Protein AF-A0A0E0E7W2-F1 (afdb_monomer)

Secondary structure (DSSP, 8-state):
-HHHHHHHHHHHHHHHHHHHHHHHHHHHHHHHHHHHHHHHHHHHHHHHHHH--SHHHHHHHHHHHHHHHHHHHHHHHHHHHHHHHHHHHHHHHHHHHHHHHT-

Sequence (103 aa):
MEIAAFFTAATAAAEAVVAITRNWIFYFCMRTVVFGGGLLALFIGYVMAAYSKTWLDSLSLLPLLFAAVILPVYAAVAIQNARRLERERVVWIVRKALEIEGL

Nearest PDB structures (foldseek):
  6s1k-assembly1_F  TM=6.969E-01  e=3.039E+00  Escherichia coli str. K-12 substr. MG1655star
  6s1k-assembly1_E  TM=6.349E-01  e=8.378E+00  Escherichia coli str. K-12 substr. MG1655star
  6s1k-assembly1_I  TM=4.888E-01  e=5.975E+00  Escherichia coli str. K-12 substr. MG1655star

Solvent-accessible surface area (backbone atoms only — not comparable to full-atom values): 5466 Å² total; per-residue (Å²): 117,68,68,62,55,51,52,53,52,53,52,52,50,52,53,50,50,53,52,52,51,52,52,49,52,50,55,49,53,34,49,49,42,32,55,50,19,51,52,46,29,53,50,49,52,49,47,44,72,75,64,45,86,45,72,66,58,42,59,68,46,44,64,58,39,49,50,24,47,51,54,18,51,52,31,51,50,52,54,50,50,52,55,48,52,52,49,53,51,51,53,51,50,53,51,54,52,41,64,73,72,74,112

Mean predicted aligned error: 10.4 Å

Organism: NCBI:txid40149

Foldseek 3Di:
DVVVVVVVVVVVVVVVVVVVVVVVVLLVVLVCLLVVLVVQLVVLVVCCVPPPPDVVVVVVSVVVSVCSPVSNVVSVVVVVVVVVVVVVVVVVVVVVVVVVVVD

pLDDT: mean 79.7, std 8.86, range [53.28, 89.62]

Structure (mmCIF, N/CA/C/O backbone):
data_AF-A0A0E0E7W2-F1
#
_entry.id   AF-A0A0E0E7W2-F1
#
loop_
_atom_site.group_PDB
_atom_site.id
_atom_site.type_symbol
_atom_site.label_atom_id
_atom_site.label_alt_id
_atom_site.label_comp_id
_atom_site.label_asym_id
_atom_site.label_entity_id
_atom_site.label_seq_id
_atom_site.pdbx_PDB_ins_code
_atom_site.Cartn_x
_atom_site.Cartn_y
_atom_site.Cartn_z
_atom_site.occupancy
_atom_site.B_iso_or_equiv
_atom_site.auth_seq_id
_atom_site.auth_comp_id
_atom_site.auth_asym_id
_atom_site.auth_atom_id
_atom_site.pdbx_PDB_model_num
ATOM 1 N N . MET A 1 1 ? 9.370 -10.339 -45.366 1.00 53.28 1 MET A N 1
ATOM 2 C CA . MET A 1 1 ? 10.131 -9.921 -44.166 1.00 53.28 1 MET A CA 1
ATOM 3 C C . MET A 1 1 ? 9.448 -8.773 -43.416 1.00 53.28 1 MET A C 1
ATOM 5 O O . MET A 1 1 ? 9.472 -8.783 -42.196 1.00 53.28 1 MET A O 1
ATOM 9 N N . GLU A 1 2 ? 8.762 -7.852 -44.100 1.00 55.03 2 GLU A N 1
ATOM 10 C CA . GLU A 1 2 ? 8.101 -6.687 -43.474 1.00 55.03 2 GLU A CA 1
ATOM 11 C C . GLU A 1 2 ? 6.893 -7.025 -42.582 1.00 55.03 2 GLU A C 1
ATOM 13 O O . GLU A 1 2 ? 6.694 -6.408 -41.541 1.00 55.03 2 GLU A O 1
ATOM 18 N N . ILE A 1 3 ? 6.126 -8.064 -42.930 1.00 57.44 3 ILE A N 1
ATOM 19 C CA . ILE A 1 3 ? 4.949 -8.486 -42.151 1.00 57.44 3 ILE A CA 1
ATOM 20 C C . ILE A 1 3 ? 5.364 -8.999 -40.759 1.00 57.44 3 ILE A C 1
ATOM 22 O O . ILE A 1 3 ? 4.727 -8.668 -39.765 1.00 57.44 3 ILE A O 1
ATOM 26 N N . ALA A 1 4 ? 6.475 -9.740 -40.661 1.00 56.59 4 ALA A N 1
ATOM 27 C CA . ALA A 1 4 ? 6.988 -10.238 -39.383 1.00 56.59 4 ALA A CA 1
ATOM 28 C C . ALA A 1 4 ? 7.431 -9.094 -38.451 1.00 56.59 4 ALA A C 1
ATOM 30 O O . ALA A 1 4 ? 7.134 -9.135 -37.261 1.00 56.59 4 ALA A O 1
ATOM 31 N N . ALA A 1 5 ? 8.055 -8.047 -39.005 1.00 59.22 5 ALA A N 1
ATOM 32 C CA . ALA A 1 5 ? 8.450 -6.853 -38.256 1.00 59.22 5 ALA A CA 1
ATOM 33 C C . ALA A 1 5 ? 7.232 -6.066 -37.725 1.00 59.22 5 ALA A C 1
ATOM 35 O O . ALA A 1 5 ? 7.242 -5.575 -36.593 1.00 59.22 5 ALA A O 1
ATOM 36 N N . PHE A 1 6 ? 6.152 -6.001 -38.511 1.00 57.16 6 PHE A N 1
ATOM 37 C CA . PHE A 1 6 ? 4.900 -5.362 -38.102 1.00 57.16 6 PHE A CA 1
ATOM 38 C C . PHE A 1 6 ? 4.222 -6.107 -36.943 1.00 57.16 6 PHE A C 1
ATOM 40 O O . PHE A 1 6 ? 3.825 -5.483 -35.959 1.00 57.16 6 PHE A O 1
ATOM 47 N N . PHE A 1 7 ? 4.157 -7.443 -37.003 1.00 58.69 7 PHE A N 1
ATOM 48 C CA . PHE A 1 7 ? 3.621 -8.248 -35.901 1.00 58.69 7 PHE A CA 1
ATOM 49 C C . PHE A 1 7 ? 4.460 -8.115 -34.626 1.00 58.69 7 PHE A C 1
ATOM 51 O O . PHE A 1 7 ? 3.877 -7.962 -33.559 1.00 58.69 7 PHE A O 1
ATOM 58 N N . THR A 1 8 ? 5.796 -8.068 -34.721 1.00 64.38 8 THR A N 1
ATOM 59 C CA . THR A 1 8 ? 6.660 -7.856 -33.544 1.00 64.38 8 THR A CA 1
ATOM 60 C C . THR A 1 8 ? 6.475 -6.484 -32.896 1.00 64.38 8 THR A C 1
ATOM 62 O O . THR A 1 8 ? 6.493 -6.373 -31.671 1.00 64.38 8 THR A O 1
ATOM 65 N N . ALA A 1 9 ? 6.253 -5.433 -33.691 1.00 63.94 9 ALA A N 1
ATOM 66 C CA . ALA A 1 9 ? 5.973 -4.100 -33.163 1.00 63.94 9 ALA A CA 1
ATOM 67 C C . ALA A 1 9 ? 4.581 -4.032 -32.511 1.00 63.94 9 ALA A C 1
ATOM 69 O O . ALA A 1 9 ? 4.426 -3.443 -31.441 1.00 63.94 9 ALA A O 1
ATOM 70 N N . ALA A 1 10 ? 3.579 -4.680 -33.114 1.00 67.25 10 ALA A N 1
ATOM 71 C CA . ALA A 1 10 ? 2.225 -4.748 -32.573 1.00 67.25 10 ALA A CA 1
ATOM 72 C C . ALA A 1 10 ? 2.155 -5.549 -31.260 1.00 67.25 10 ALA A C 1
ATOM 74 O O . ALA A 1 10 ? 1.486 -5.123 -30.318 1.00 67.25 10 ALA A O 1
ATOM 75 N N . THR A 1 11 ? 2.882 -6.667 -31.153 1.00 70.69 11 THR A N 1
ATOM 76 C CA . THR A 1 11 ? 2.972 -7.437 -29.903 1.00 70.69 11 THR A CA 1
ATOM 77 C C . THR A 1 11 ? 3.733 -6.675 -28.821 1.00 70.69 11 THR A C 1
ATOM 79 O O . THR A 1 11 ? 3.276 -6.638 -27.683 1.00 70.69 11 THR A O 1
ATOM 82 N N . ALA A 1 12 ? 4.824 -5.983 -29.169 1.00 69.56 12 ALA A N 1
ATOM 83 C CA . ALA A 1 12 ? 5.556 -5.140 -28.223 1.00 69.56 12 ALA A CA 1
ATOM 84 C C . ALA A 1 12 ? 4.700 -3.970 -27.701 1.00 69.56 12 ALA A C 1
ATOM 86 O O . ALA A 1 12 ? 4.730 -3.651 -26.511 1.00 69.56 12 ALA A O 1
ATOM 87 N N . ALA A 1 13 ? 3.886 -3.356 -28.567 1.00 70.31 13 ALA A N 1
ATOM 88 C CA . ALA A 1 13 ? 2.939 -2.320 -28.168 1.00 70.31 13 ALA A CA 1
ATOM 89 C C . ALA A 1 13 ? 1.838 -2.872 -27.244 1.00 70.31 13 ALA A C 1
ATOM 91 O O . ALA A 1 13 ? 1.507 -2.239 -26.242 1.00 70.31 13 ALA A O 1
ATOM 92 N N . ALA A 1 14 ? 1.304 -4.064 -27.528 1.00 69.69 14 ALA A N 1
ATOM 93 C CA . ALA A 1 14 ? 0.310 -4.713 -26.674 1.00 69.69 14 ALA A CA 1
ATOM 94 C C . ALA A 1 14 ? 0.872 -5.048 -25.280 1.00 69.69 14 ALA A C 1
ATOM 96 O O . ALA A 1 14 ? 0.230 -4.760 -24.270 1.00 69.69 14 ALA A O 1
ATOM 97 N N . GLU A 1 15 ? 2.093 -5.582 -25.205 1.00 69.75 15 GLU A N 1
ATOM 98 C CA . GLU A 1 15 ? 2.782 -5.844 -23.936 1.00 69.75 15 GLU A CA 1
ATOM 99 C C . GLU A 1 15 ? 3.044 -4.556 -23.143 1.00 69.75 15 GLU A C 1
ATOM 101 O O . GLU A 1 15 ? 2.849 -4.527 -21.924 1.00 69.75 15 GLU A O 1
ATOM 106 N N . ALA A 1 16 ? 3.417 -3.469 -23.827 1.00 70.75 16 ALA A N 1
ATOM 107 C CA . ALA A 1 16 ? 3.601 -2.164 -23.204 1.00 70.75 16 ALA A CA 1
ATOM 108 C C . ALA A 1 16 ? 2.289 -1.619 -22.617 1.00 70.75 16 ALA A C 1
ATOM 110 O O . ALA A 1 16 ? 2.279 -1.149 -21.478 1.00 70.75 16 ALA A O 1
ATOM 111 N N . VAL A 1 17 ? 1.171 -1.732 -23.342 1.00 73.69 17 VAL A N 1
ATOM 112 C CA . VAL A 1 17 ? -0.151 -1.316 -22.847 1.00 73.69 17 VAL A CA 1
ATOM 113 C C . VAL A 1 17 ? -0.554 -2.139 -21.624 1.00 73.69 17 VAL A C 1
ATOM 115 O O . VAL A 1 17 ? -0.920 -1.562 -20.603 1.00 73.69 17 VAL A O 1
ATOM 118 N N . VAL A 1 18 ? -0.404 -3.467 -21.666 1.00 75.94 18 VAL A N 1
ATOM 119 C CA . VAL A 1 18 ? -0.701 -4.346 -20.521 1.00 75.94 18 VAL A CA 1
ATOM 120 C C . VAL A 1 18 ? 0.157 -3.986 -19.304 1.00 75.94 18 VAL A C 1
ATOM 122 O O . VAL A 1 18 ? -0.351 -3.932 -18.180 1.00 75.94 18 VAL A O 1
ATOM 125 N N . ALA A 1 19 ? 1.444 -3.689 -19.504 1.00 73.75 19 ALA A N 1
ATOM 126 C CA . ALA A 1 19 ? 2.336 -3.261 -18.431 1.00 73.75 19 ALA A CA 1
ATOM 127 C C . ALA A 1 19 ? 1.909 -1.915 -17.820 1.00 73.75 19 ALA A C 1
ATOM 129 O O . ALA A 1 19 ? 1.869 -1.791 -16.593 1.00 73.75 19 ALA A O 1
ATOM 130 N N . ILE A 1 20 ? 1.538 -0.934 -18.651 1.00 78.00 20 ILE A N 1
ATOM 131 C CA . ILE A 1 20 ? 1.046 0.379 -18.207 1.00 78.00 20 ILE A CA 1
ATOM 132 C C . ILE A 1 20 ? -0.252 0.220 -17.414 1.00 78.00 20 ILE A C 1
ATOM 134 O O . ILE A 1 20 ? -0.360 0.752 -16.308 1.00 78.00 20 ILE A O 1
ATOM 138 N N . THR A 1 21 ? -1.213 -0.547 -17.933 1.00 78.31 21 THR A N 1
ATOM 139 C CA . THR A 1 21 ? -2.499 -0.796 -17.273 1.00 78.31 21 THR A CA 1
ATOM 140 C C . THR A 1 21 ? -2.309 -1.508 -15.935 1.00 78.31 21 THR A C 1
ATOM 142 O O . THR A 1 21 ? -2.909 -1.099 -14.942 1.00 78.31 21 THR A O 1
ATOM 145 N N . ARG A 1 22 ? -1.427 -2.515 -15.857 1.00 75.88 22 ARG A N 1
ATOM 146 C CA . ARG A 1 22 ? -1.112 -3.211 -14.597 1.00 75.88 22 ARG A CA 1
ATOM 147 C C . ARG A 1 22 ? -0.535 -2.260 -13.550 1.00 75.88 22 ARG A C 1
ATOM 149 O O . ARG A 1 22 ? -0.943 -2.312 -12.391 1.00 75.88 22 ARG A O 1
ATOM 156 N N . ASN A 1 23 ? 0.385 -1.384 -13.953 1.00 80.62 23 ASN A N 1
ATOM 157 C CA . ASN A 1 23 ? 0.981 -0.397 -13.053 1.00 80.62 23 ASN A CA 1
ATOM 158 C C . ASN A 1 23 ? -0.078 0.608 -12.569 1.00 80.62 23 ASN A C 1
ATOM 160 O O . ASN A 1 23 ? -0.153 0.915 -11.381 1.00 80.62 23 ASN A O 1
ATOM 164 N N . TRP A 1 24 ? -0.957 1.059 -13.468 1.00 81.00 24 TRP A N 1
ATOM 165 C CA . TRP A 1 24 ? -2.075 1.946 -13.141 1.00 81.00 24 TRP A CA 1
ATOM 166 C C . TRP A 1 24 ? -3.042 1.334 -12.127 1.00 81.00 24 TRP A C 1
ATOM 168 O O . TRP A 1 24 ? -3.375 1.982 -11.135 1.00 81.00 24 TRP A O 1
ATOM 178 N N . ILE A 1 25 ? -3.454 0.082 -12.342 1.00 84.62 25 ILE A N 1
ATOM 179 C CA . ILE A 1 25 ? -4.338 -0.652 -11.425 1.00 84.62 25 ILE A CA 1
ATOM 180 C C . ILE A 1 25 ? -3.676 -0.791 -10.054 1.00 84.62 25 ILE A C 1
ATOM 182 O O . ILE A 1 25 ? -4.314 -0.524 -9.039 1.00 84.62 25 ILE A O 1
ATOM 186 N N . PHE A 1 26 ? -2.388 -1.142 -10.013 1.00 81.81 26 PHE A N 1
ATOM 187 C CA . PHE A 1 26 ? -1.641 -1.245 -8.763 1.00 81.81 26 PHE A CA 1
ATOM 188 C C . PHE A 1 26 ? -1.625 0.083 -7.994 1.00 81.81 26 PHE A C 1
ATOM 190 O O . PHE A 1 26 ? -1.980 0.115 -6.815 1.00 81.81 26 PHE A O 1
ATOM 197 N N . TYR A 1 27 ? -1.274 1.190 -8.656 1.00 80.69 27 TYR A N 1
ATOM 198 C CA . TYR A 1 27 ? -1.273 2.509 -8.021 1.00 80.69 27 TYR A CA 1
ATOM 199 C C . TYR A 1 27 ? -2.672 2.935 -7.571 1.00 80.69 27 TYR A C 1
ATOM 201 O O . TYR A 1 27 ? -2.805 3.518 -6.494 1.00 80.69 27 TYR A O 1
ATOM 209 N N . PHE A 1 28 ? -3.708 2.636 -8.357 1.00 83.38 28 PHE A N 1
ATOM 210 C CA . PHE A 1 28 ? -5.090 2.938 -8.002 1.00 83.38 28 PHE A CA 1
ATOM 211 C C . PHE A 1 28 ? -5.529 2.153 -6.760 1.00 83.38 28 PHE A C 1
ATOM 213 O O . PHE A 1 28 ? -5.958 2.766 -5.787 1.00 83.38 28 PHE A O 1
ATOM 220 N N . CYS A 1 29 ? -5.335 0.831 -6.741 1.00 85.25 29 CYS A N 1
ATOM 221 C CA . CYS A 1 29 ? -5.652 -0.022 -5.594 1.00 85.25 29 CYS A CA 1
ATOM 222 C C . CYS A 1 29 ? -4.873 0.372 -4.336 1.00 85.25 29 CYS A C 1
ATOM 224 O O . CYS A 1 29 ? -5.450 0.488 -3.260 1.00 85.25 29 CYS A O 1
ATOM 226 N N . MET A 1 30 ? -3.568 0.621 -4.443 1.00 83.50 30 MET A N 1
ATOM 227 C CA . MET A 1 30 ? -2.788 1.028 -3.273 1.00 83.50 30 MET A CA 1
ATOM 228 C C . MET A 1 30 ? -3.249 2.389 -2.745 1.00 83.50 30 MET A C 1
ATOM 230 O O . MET A 1 30 ? -3.350 2.588 -1.537 1.00 83.50 30 MET A O 1
ATOM 234 N N . ARG A 1 31 ? -3.604 3.322 -3.633 1.00 84.50 31 ARG A N 1
ATOM 235 C CA . ARG A 1 31 ? -4.120 4.634 -3.236 1.00 84.50 31 ARG A CA 1
ATOM 236 C C . ARG A 1 31 ? -5.494 4.532 -2.574 1.00 84.50 31 ARG A C 1
ATOM 238 O O . ARG A 1 31 ? -5.708 5.197 -1.563 1.00 84.50 31 ARG A O 1
ATOM 245 N N . THR A 1 32 ? -6.401 3.697 -3.081 1.00 84.38 32 THR A N 1
ATOM 246 C CA . THR A 1 32 ? -7.707 3.482 -2.438 1.00 84.38 32 THR A CA 1
ATOM 247 C C . THR A 1 32 ? -7.564 2.819 -1.074 1.00 84.38 32 THR A C 1
ATOM 249 O O . THR A 1 32 ? -8.276 3.215 -0.158 1.00 84.38 32 THR A O 1
ATOM 252 N N . VAL A 1 33 ? -6.610 1.899 -0.889 1.00 87.31 33 VAL A N 1
ATOM 253 C CA . VAL A 1 33 ? -6.299 1.316 0.428 1.00 87.31 33 VAL A CA 1
ATOM 254 C C . VAL A 1 33 ? -5.801 2.380 1.405 1.00 87.31 33 VAL A C 1
ATOM 256 O O . VAL A 1 33 ? -6.24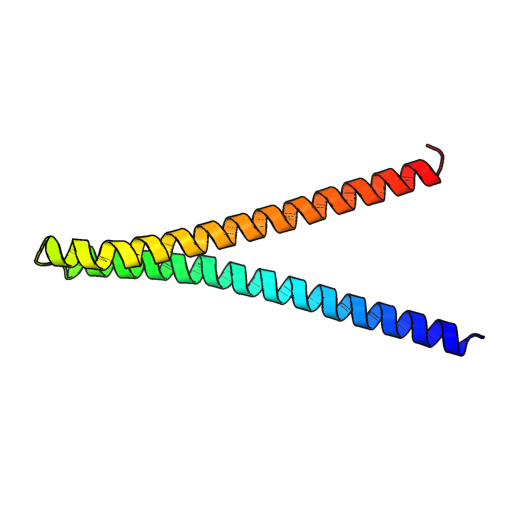0 2.396 2.551 1.00 87.31 33 VAL A O 1
ATOM 259 N N . VAL A 1 34 ? -4.946 3.308 0.961 1.00 86.50 34 VAL A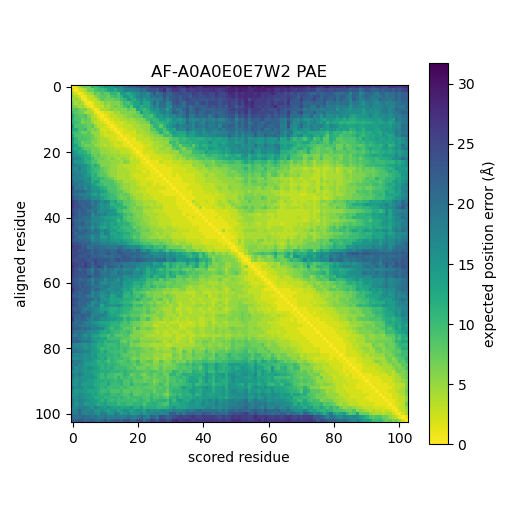 N 1
ATOM 260 C CA . VAL A 1 34 ? -4.457 4.405 1.815 1.00 86.50 34 VAL A CA 1
ATOM 261 C C . VAL A 1 34 ? -5.604 5.307 2.276 1.00 86.50 34 VAL A C 1
ATOM 263 O O . VAL A 1 34 ? -5.752 5.547 3.474 1.00 86.50 34 VAL A O 1
ATOM 266 N N . PHE A 1 35 ? -6.439 5.785 1.347 1.00 87.31 35 PHE A N 1
ATOM 267 C CA . PHE A 1 35 ? -7.569 6.653 1.695 1.00 87.31 35 PHE A CA 1
ATOM 268 C C . PHE A 1 35 ? -8.645 5.910 2.492 1.00 87.31 35 PHE A C 1
ATOM 270 O O . PHE A 1 35 ? -9.126 6.425 3.497 1.00 87.31 35 PHE A O 1
ATOM 277 N N . GLY A 1 36 ? -8.996 4.698 2.067 1.00 86.56 36 GLY A N 1
ATOM 278 C CA . GLY A 1 36 ? -10.023 3.875 2.695 1.00 86.56 36 GLY A CA 1
ATOM 279 C C . GLY A 1 36 ? -9.642 3.448 4.107 1.00 86.56 36 GLY A C 1
ATOM 280 O O . GLY A 1 36 ? -10.444 3.610 5.020 1.00 86.56 36 GLY A O 1
ATOM 281 N N . GLY A 1 37 ? -8.412 2.973 4.317 1.00 86.88 37 GLY A N 1
ATOM 282 C CA . GLY A 1 37 ? -7.940 2.602 5.650 1.00 86.88 37 GLY A CA 1
ATOM 283 C C . GLY A 1 37 ? -7.776 3.810 6.576 1.00 86.88 37 GLY A C 1
ATOM 284 O O . GLY A 1 37 ? -8.148 3.725 7.742 1.00 86.88 37 GLY A O 1
ATOM 285 N N . GLY A 1 38 ? -7.346 4.969 6.059 1.00 84.75 38 GLY A N 1
ATOM 286 C CA . GLY A 1 38 ? -7.337 6.216 6.832 1.00 84.75 38 GLY A CA 1
ATOM 287 C C . GLY A 1 38 ? -8.736 6.641 7.294 1.00 84.75 38 GLY A C 1
ATOM 288 O O . GLY A 1 38 ? -8.930 6.967 8.465 1.00 84.75 38 GLY A O 1
ATOM 289 N N . LEU A 1 39 ? -9.730 6.575 6.400 1.00 89.62 39 LEU A N 1
ATOM 290 C CA . LEU A 1 39 ? -11.129 6.851 6.746 1.00 89.62 39 LEU A CA 1
ATOM 291 C C . LEU A 1 39 ? -11.669 5.838 7.767 1.00 89.62 39 LEU A C 1
ATOM 293 O O . LEU A 1 39 ? -12.359 6.216 8.712 1.00 89.62 39 LEU A O 1
ATOM 297 N N . LEU A 1 40 ? -11.329 4.558 7.591 1.00 87.25 40 LEU A N 1
ATOM 298 C CA . LEU A 1 40 ? -11.715 3.475 8.491 1.00 87.25 40 LEU A CA 1
ATOM 299 C C . LEU A 1 40 ? -11.123 3.682 9.892 1.00 87.25 40 LEU A C 1
ATOM 301 O O . LEU A 1 40 ? -11.831 3.522 10.879 1.00 87.25 40 LEU A O 1
ATOM 305 N N . ALA A 1 41 ? -9.857 4.089 9.993 1.00 87.50 41 ALA A N 1
ATOM 306 C CA . ALA A 1 41 ? -9.209 4.377 11.269 1.00 87.50 41 ALA A CA 1
ATOM 307 C C . ALA A 1 41 ? -9.894 5.541 12.005 1.00 87.50 41 ALA A C 1
ATOM 309 O O . ALA A 1 41 ? -10.148 5.437 13.205 1.00 87.50 41 ALA A O 1
ATOM 310 N N . LEU A 1 42 ? -10.260 6.613 11.287 1.00 88.12 42 LEU A N 1
ATOM 311 C CA . LEU A 1 42 ? -11.040 7.721 11.852 1.00 88.12 42 LEU A CA 1
ATOM 312 C C . LEU A 1 42 ? -12.422 7.260 12.324 1.00 88.12 42 LEU A C 1
ATOM 314 O O . LEU A 1 42 ? -12.859 7.644 13.407 1.00 88.12 42 LEU A O 1
ATOM 318 N N . PHE A 1 43 ? -13.092 6.412 11.542 1.00 87.44 43 PHE A N 1
ATOM 319 C CA . PHE A 1 43 ? -14.388 5.852 11.909 1.00 87.44 43 PHE A CA 1
ATOM 320 C C . PHE A 1 43 ? -14.301 4.986 13.172 1.00 87.44 43 PHE A C 1
ATOM 322 O O . PHE A 1 43 ? -15.084 5.180 14.098 1.00 87.44 43 PHE A O 1
ATOM 329 N N . ILE A 1 44 ? -13.324 4.078 13.258 1.00 86.56 44 ILE A N 1
ATOM 330 C CA . ILE A 1 44 ? -13.129 3.228 14.442 1.00 86.56 44 ILE A CA 1
ATOM 331 C C . ILE A 1 44 ? -12.779 4.092 15.659 1.00 86.56 44 IL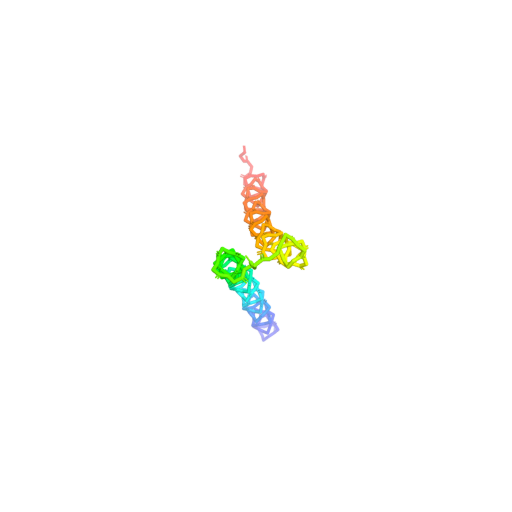E A C 1
ATOM 333 O O . ILE A 1 44 ? -13.346 3.885 16.729 1.00 86.56 44 ILE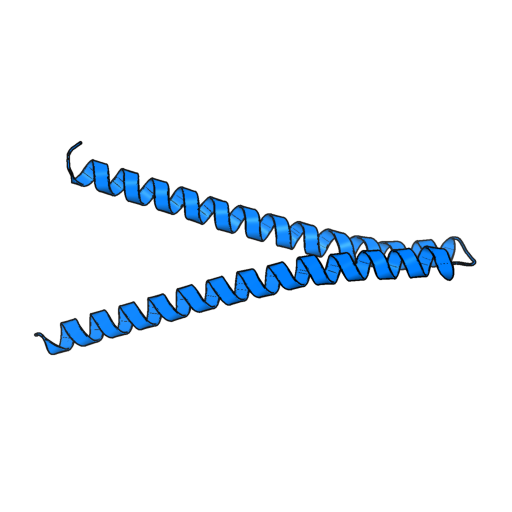 A O 1
ATOM 337 N N . GLY A 1 45 ? -11.920 5.103 15.497 1.00 84.56 45 GLY A N 1
ATOM 338 C CA . GLY A 1 45 ? -11.604 6.059 16.561 1.00 84.56 45 GLY A CA 1
ATOM 339 C C . GLY A 1 45 ? -12.836 6.825 17.058 1.00 84.56 45 GLY A C 1
ATOM 340 O O . GLY A 1 45 ? -13.029 6.962 18.265 1.00 84.56 45 GLY A O 1
ATOM 341 N N . TYR A 1 46 ? -13.715 7.257 16.148 1.00 86.88 46 TYR A N 1
ATOM 342 C CA . TYR A 1 46 ? -14.996 7.870 16.509 1.00 86.88 46 TYR A CA 1
ATOM 343 C C . TYR A 1 46 ? -15.900 6.896 17.273 1.00 86.88 46 TYR A C 1
ATOM 345 O O . TYR A 1 46 ? -16.466 7.267 18.299 1.00 86.88 46 TYR A O 1
ATOM 353 N N . VAL A 1 47 ? -16.000 5.640 16.825 1.00 85.44 47 VAL A N 1
ATOM 354 C CA . VAL A 1 47 ? -16.790 4.608 17.511 1.00 85.44 47 VAL A CA 1
ATOM 355 C C . VAL A 1 47 ? -16.257 4.358 18.923 1.00 85.44 47 VAL A C 1
ATOM 357 O O . VAL A 1 47 ? -17.044 4.305 19.867 1.00 85.44 47 VAL A O 1
ATOM 360 N N . MET A 1 48 ? -14.936 4.281 19.099 1.00 84.31 48 MET A N 1
ATOM 361 C CA . MET A 1 48 ? -14.321 4.153 20.422 1.00 84.31 48 MET A CA 1
ATOM 362 C C . MET A 1 48 ? -14.653 5.355 21.317 1.00 84.31 48 MET A C 1
ATOM 364 O O . MET A 1 48 ? -15.024 5.165 22.472 1.00 84.31 48 MET A O 1
ATOM 368 N N . ALA A 1 49 ? -14.586 6.580 20.791 1.00 83.12 49 ALA A N 1
ATOM 369 C CA . ALA A 1 49 ? -14.866 7.791 21.563 1.00 83.12 49 ALA A CA 1
ATOM 370 C C . ALA A 1 49 ? -16.353 7.959 21.929 1.00 83.12 49 ALA A C 1
ATOM 372 O O . ALA A 1 49 ? -16.667 8.395 23.032 1.00 83.12 49 ALA A O 1
ATOM 373 N N . ALA A 1 50 ? -17.268 7.628 21.014 1.00 84.62 50 ALA A N 1
ATOM 374 C CA . ALA A 1 50 ? -18.700 7.869 21.186 1.00 84.62 50 ALA A CA 1
ATOM 375 C C . ALA A 1 50 ? -19.451 6.704 21.853 1.00 84.62 50 ALA A C 1
ATOM 377 O O . ALA A 1 50 ? -20.458 6.936 22.522 1.00 84.62 50 ALA A O 1
ATOM 378 N N . TYR A 1 51 ? -18.988 5.460 21.676 1.00 77.81 51 TYR A N 1
ATOM 379 C CA . TYR A 1 51 ? -19.741 4.264 22.077 1.00 77.81 51 TYR A CA 1
ATOM 380 C C . TYR A 1 51 ? -19.027 3.356 23.080 1.00 77.81 51 TYR A C 1
ATOM 382 O O . TYR A 1 51 ? -19.695 2.493 23.656 1.00 77.81 51 TYR A O 1
ATOM 390 N N . SER A 1 52 ? -17.724 3.525 23.347 1.00 73.00 52 SER A N 1
ATOM 391 C CA . SER A 1 52 ? -17.072 2.701 24.371 1.00 73.00 52 SER A CA 1
ATOM 392 C C . SER A 1 52 ? -17.512 3.143 25.772 1.00 73.00 52 SER A C 1
ATOM 394 O O . SER A 1 52 ? -17.111 4.175 26.301 1.00 73.00 52 SER A O 1
ATOM 396 N N . LYS A 1 53 ? -18.408 2.356 26.375 1.00 76.19 53 LYS A N 1
ATOM 397 C CA . LYS A 1 53 ? -18.835 2.537 27.773 1.00 76.19 53 LYS A CA 1
ATOM 398 C C . LYS A 1 53 ? -17.879 1.854 28.744 1.00 76.19 53 LYS A C 1
ATOM 400 O O . LYS A 1 53 ? -17.827 2.221 29.914 1.00 76.19 53 LYS A O 1
ATOM 405 N N . THR A 1 54 ? -17.135 0.858 28.262 1.00 80.56 54 THR A N 1
ATOM 406 C CA . THR A 1 54 ? -16.155 0.110 29.045 1.00 80.56 54 THR A CA 1
ATOM 407 C C . THR A 1 54 ? -14.792 0.103 28.361 1.00 80.56 54 THR A C 1
ATOM 409 O O . THR A 1 54 ? -14.678 0.132 27.135 1.00 80.56 54 THR A O 1
ATOM 412 N N . TRP A 1 55 ? -13.731 0.031 29.166 1.00 77.31 55 TRP A N 1
ATOM 413 C CA . TRP A 1 55 ? -12.358 -0.080 28.667 1.00 77.31 55 TRP A CA 1
ATOM 414 C C . TRP A 1 55 ? -12.127 -1.384 27.880 1.00 77.31 55 TRP A C 1
ATOM 416 O O . TRP A 1 55 ? -11.270 -1.423 26.999 1.00 77.31 55 TRP A O 1
ATOM 426 N N . LEU A 1 56 ? -12.920 -2.428 28.155 1.00 80.06 56 LEU A N 1
ATOM 427 C CA . LEU A 1 56 ? -12.864 -3.722 27.472 1.00 80.06 56 LEU A CA 1
ATOM 428 C C . LEU A 1 56 ? -13.349 -3.625 26.013 1.00 80.06 56 LEU A C 1
ATOM 430 O O . LEU A 1 56 ? -12.747 -4.227 25.125 1.00 80.06 56 LEU A O 1
ATOM 434 N N . ASP A 1 57 ? -14.378 -2.810 25.750 1.00 76.25 57 ASP A N 1
ATOM 435 C CA . ASP A 1 57 ? -14.862 -2.533 24.388 1.00 76.25 57 ASP A CA 1
ATOM 436 C C . ASP A 1 57 ? -13.814 -1.776 23.567 1.00 76.25 57 ASP A C 1
ATOM 438 O O . ASP A 1 57 ? -13.5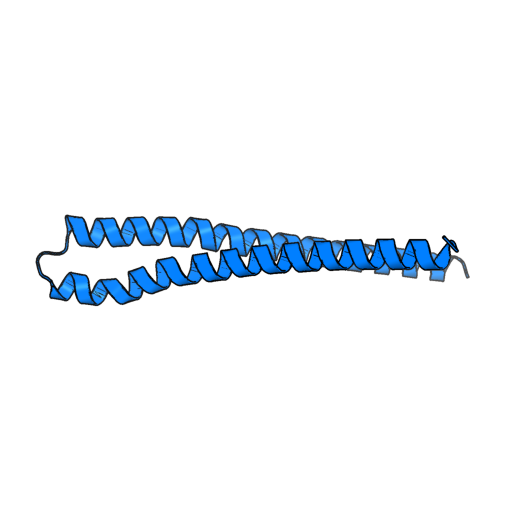94 -2.066 22.394 1.00 76.25 57 ASP A O 1
ATOM 442 N N . SER A 1 58 ? -13.100 -0.843 24.199 1.00 75.69 58 SER A N 1
ATOM 443 C CA . SER A 1 58 ? -11.952 -0.194 23.561 1.00 75.69 58 SER A CA 1
ATOM 444 C C . SER A 1 58 ? -10.816 -1.188 23.288 1.00 75.69 58 SER A C 1
ATOM 446 O O . SER A 1 58 ? -10.176 -1.121 22.241 1.00 75.69 58 SER A O 1
ATOM 448 N N . LEU A 1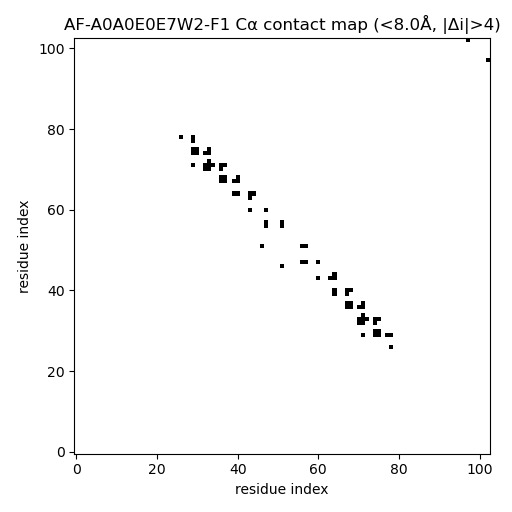 59 ? -10.582 -2.160 24.176 1.00 83.00 59 LEU A N 1
ATOM 449 C CA . LEU A 1 59 ? -9.534 -3.160 23.966 1.00 83.00 59 LEU A CA 1
ATOM 450 C C . LEU A 1 59 ? -9.829 -4.093 22.781 1.00 83.00 59 LEU A C 1
ATOM 452 O O . LEU A 1 59 ? -8.907 -4.495 22.075 1.00 83.00 59 LEU A O 1
ATOM 456 N N . SER A 1 60 ? -11.103 -4.415 22.541 1.00 84.25 60 SER A N 1
ATOM 457 C CA . SER A 1 60 ? -11.514 -5.285 21.432 1.00 84.25 60 SER A CA 1
ATOM 458 C C . SER A 1 60 ? -11.464 -4.592 20.063 1.00 84.25 60 SER A C 1
ATOM 460 O O . SER A 1 60 ? -11.252 -5.255 19.048 1.00 84.25 60 SER A O 1
ATOM 462 N N . LEU A 1 61 ? -11.594 -3.261 20.027 1.00 82.06 61 LEU A N 1
ATOM 463 C CA . LEU A 1 61 ? -11.519 -2.451 18.804 1.00 82.06 61 LEU A CA 1
ATOM 464 C C . LEU A 1 61 ? -10.083 -2.054 18.422 1.00 82.06 61 LEU A C 1
ATOM 466 O O . LEU A 1 61 ? -9.822 -1.742 17.258 1.00 82.06 61 LEU A O 1
ATOM 470 N N . LEU A 1 62 ? -9.136 -2.108 19.364 1.00 84.50 62 LEU A N 1
ATOM 471 C CA . LEU A 1 62 ? -7.723 -1.792 19.123 1.00 84.50 62 LEU A CA 1
ATOM 472 C C . LEU A 1 62 ? -7.089 -2.594 17.970 1.00 84.50 62 LEU A C 1
ATOM 474 O O . LEU A 1 62 ? -6.470 -1.966 17.113 1.00 84.50 62 LEU A O 1
ATOM 478 N N . PRO A 1 63 ? -7.233 -3.933 17.872 1.00 86.62 63 PRO A N 1
ATOM 479 C CA . PRO A 1 63 ? -6.665 -4.708 16.765 1.00 86.62 63 PRO A CA 1
ATOM 480 C C . PRO A 1 63 ? -7.195 -4.259 15.401 1.00 86.62 63 PRO A C 1
ATOM 482 O O . PRO A 1 63 ? -6.447 -4.205 14.426 1.00 86.62 63 PRO A O 1
ATOM 485 N N . LEU A 1 64 ? -8.479 -3.897 15.346 1.00 84.50 64 LEU A N 1
ATOM 486 C CA . LEU A 1 64 ? -9.122 -3.396 14.138 1.00 84.50 64 LEU A CA 1
ATOM 487 C C . LEU A 1 64 ? -8.544 -2.031 13.744 1.00 84.50 64 LEU A C 1
ATOM 489 O O . LEU A 1 64 ? -8.255 -1.799 12.572 1.00 84.50 64 LEU A O 1
ATOM 493 N N . LEU A 1 65 ? -8.315 -1.157 14.726 1.00 84.75 65 LEU A N 1
ATOM 494 C CA . LEU A 1 65 ? -7.692 0.148 14.519 1.00 84.75 65 LEU A CA 1
ATOM 495 C C . LEU A 1 65 ? -6.226 0.007 14.075 1.00 84.75 65 LEU A C 1
ATOM 497 O O . LEU A 1 65 ? -5.800 0.679 13.139 1.00 84.75 65 LEU A O 1
ATOM 501 N N . PHE A 1 66 ? -5.473 -0.923 14.668 1.00 87.38 66 PHE A N 1
ATOM 502 C CA . PHE A 1 66 ? -4.118 -1.251 14.221 1.00 87.38 66 PHE A CA 1
ATOM 503 C C . PHE A 1 66 ? -4.105 -1.745 12.776 1.00 87.38 66 PHE A C 1
ATOM 505 O O . PHE A 1 66 ? -3.331 -1.231 11.973 1.00 87.38 66 PHE A O 1
ATOM 512 N N . ALA A 1 67 ? -4.979 -2.684 12.409 1.00 86.19 67 ALA A N 1
ATOM 513 C CA . ALA A 1 67 ? -5.086 -3.149 11.029 1.00 86.19 67 ALA A CA 1
ATOM 514 C C . ALA A 1 67 ? -5.438 -1.996 10.072 1.00 86.19 67 ALA A C 1
ATOM 516 O O . ALA A 1 67 ? -4.796 -1.844 9.030 1.00 86.19 67 ALA A O 1
ATOM 517 N N . ALA A 1 68 ? -6.389 -1.141 10.462 1.00 85.62 68 ALA A N 1
ATOM 518 C CA . ALA A 1 68 ? -6.822 0.022 9.692 1.00 85.62 68 ALA A CA 1
ATOM 519 C C . ALA A 1 68 ? -5.693 1.024 9.413 1.00 85.62 68 ALA A C 1
ATOM 521 O O . ALA A 1 68 ? -5.750 1.712 8.401 1.00 85.62 68 ALA A O 1
ATOM 522 N N . VAL A 1 69 ? -4.668 1.094 10.268 1.00 86.50 69 VAL A N 1
ATOM 523 C CA . VAL A 1 69 ? -3.506 1.983 10.099 1.00 86.50 69 VAL A CA 1
ATOM 524 C C . VAL A 1 69 ? -2.335 1.277 9.412 1.00 86.50 69 VAL A C 1
ATOM 526 O O . VAL A 1 69 ? -1.715 1.841 8.511 1.00 86.50 69 VAL A O 1
ATOM 529 N N . ILE A 1 70 ? -2.035 0.034 9.793 1.00 88.31 70 ILE A N 1
ATOM 530 C CA . ILE A 1 70 ? -0.889 -0.723 9.273 1.00 88.31 70 ILE A CA 1
ATOM 531 C C . ILE A 1 70 ? -1.041 -0.973 7.767 1.00 88.31 70 ILE A C 1
ATOM 533 O O . ILE A 1 70 ? -0.088 -0.767 7.016 1.00 88.31 70 ILE A O 1
ATOM 537 N N . LEU A 1 71 ? -2.234 -1.359 7.304 1.00 84.25 71 LEU A N 1
ATOM 538 C CA . LEU A 1 71 ? -2.507 -1.624 5.885 1.00 84.25 71 LEU A CA 1
ATOM 539 C C . LEU A 1 71 ? -2.225 -0.399 4.982 1.00 84.25 71 LEU A C 1
ATOM 541 O O . LEU A 1 71 ? -1.457 -0.539 4.026 1.00 84.25 71 LEU A O 1
ATOM 545 N N . PRO A 1 72 ? -2.746 0.809 5.278 1.00 85.56 72 PRO A N 1
ATOM 546 C CA . PRO A 1 72 ? -2.367 2.047 4.594 1.00 85.56 72 PRO A CA 1
ATOM 547 C C . PRO A 1 72 ? -0.878 2.355 4.619 1.00 85.56 72 PRO A C 1
ATOM 549 O O . PRO A 1 72 ? -0.335 2.783 3.605 1.00 85.56 72 PRO A O 1
ATOM 552 N N . VAL A 1 73 ? -0.208 2.151 5.756 1.00 87.25 73 VAL A N 1
ATOM 553 C CA . VAL A 1 73 ? 1.230 2.426 5.876 1.00 87.25 73 VAL A CA 1
ATOM 554 C C . VAL A 1 73 ? 2.022 1.504 4.951 1.00 87.25 73 VAL A C 1
ATOM 556 O O . VAL A 1 73 ? 2.860 1.981 4.187 1.00 87.25 73 VAL A O 1
ATOM 559 N N . TYR A 1 74 ? 1.709 0.206 4.932 1.00 87.12 74 TYR A N 1
ATOM 560 C CA . TYR A 1 74 ? 2.316 -0.735 3.988 1.00 87.12 74 TYR A CA 1
ATOM 561 C C . TYR A 1 74 ? 2.035 -0.356 2.532 1.00 87.12 74 TYR A C 1
ATOM 563 O O . TYR A 1 74 ? 2.954 -0.364 1.712 1.00 87.12 74 TYR A O 1
ATOM 571 N N . ALA A 1 75 ? 0.797 0.023 2.205 1.00 82.19 75 ALA A N 1
ATOM 572 C CA . ALA A 1 75 ? 0.436 0.469 0.861 1.00 82.19 75 ALA A CA 1
ATOM 573 C C . ALA A 1 75 ? 1.212 1.734 0.445 1.00 82.19 75 ALA A C 1
ATOM 575 O O . ALA A 1 75 ? 1.717 1.819 -0.676 1.00 82.19 75 ALA A O 1
ATOM 576 N N . ALA A 1 76 ? 1.378 2.694 1.357 1.00 83.19 76 ALA A N 1
ATOM 577 C CA . ALA A 1 76 ? 2.153 3.908 1.123 1.00 83.19 76 ALA A CA 1
ATOM 578 C C . ALA A 1 76 ? 3.642 3.604 0.890 1.00 83.19 76 ALA A C 1
ATOM 580 O O . ALA A 1 76 ? 4.234 4.128 -0.057 1.00 83.19 76 ALA A O 1
ATOM 581 N N . VAL A 1 77 ? 4.237 2.717 1.694 1.00 88.31 77 VAL A N 1
ATOM 582 C CA . VAL A 1 77 ? 5.629 2.270 1.519 1.00 88.31 77 VAL A CA 1
ATOM 583 C C . VAL A 1 77 ? 5.801 1.516 0.198 1.00 88.31 77 VAL A C 1
ATOM 585 O O . VAL A 1 77 ? 6.771 1.752 -0.522 1.00 88.31 77 VAL A O 1
ATOM 588 N N . ALA A 1 78 ? 4.843 0.667 -0.183 1.00 85.25 78 ALA A N 1
ATOM 589 C CA . ALA A 1 78 ? 4.870 -0.035 -1.464 1.00 85.25 78 ALA A CA 1
ATOM 590 C C . ALA A 1 78 ? 4.859 0.942 -2.654 1.00 85.25 78 ALA A C 1
ATOM 592 O O . ALA A 1 78 ? 5.641 0.779 -3.591 1.00 85.25 78 ALA A O 1
ATOM 593 N N . ILE A 1 79 ? 4.046 2.005 -2.591 1.00 84.88 79 ILE A N 1
ATOM 594 C CA . ILE A 1 79 ? 4.035 3.080 -3.598 1.00 84.88 79 ILE A CA 1
ATOM 595 C C . ILE A 1 79 ? 5.386 3.811 -3.644 1.00 84.88 79 ILE A C 1
ATOM 597 O O . ILE A 1 79 ? 5.892 4.103 -4.729 1.00 84.88 79 ILE A O 1
ATOM 601 N N . GLN A 1 80 ? 5.975 4.127 -2.486 1.00 85.62 80 GLN A N 1
ATOM 602 C CA . GLN A 1 80 ? 7.271 4.810 -2.420 1.00 85.62 80 GLN A CA 1
ATOM 603 C C . GLN A 1 80 ? 8.392 3.960 -3.025 1.00 85.62 80 GLN A C 1
ATOM 605 O O . GLN A 1 80 ? 9.173 4.465 -3.835 1.00 85.62 80 GLN A O 1
ATOM 610 N N . ASN A 1 81 ? 8.432 2.668 -2.697 1.00 85.31 81 ASN A N 1
ATOM 611 C CA . ASN A 1 81 ? 9.410 1.730 -3.240 1.00 85.31 81 ASN A CA 1
ATOM 612 C C . ASN A 1 81 ? 9.245 1.550 -4.754 1.00 85.31 81 ASN A C 1
ATOM 614 O O . ASN A 1 81 ? 10.241 1.584 -5.474 1.00 85.31 81 ASN A O 1
ATOM 618 N N . ALA A 1 82 ? 8.008 1.444 -5.253 1.00 80.25 82 ALA A N 1
ATOM 619 C CA . ALA A 1 82 ? 7.738 1.360 -6.689 1.00 80.25 82 ALA A CA 1
ATOM 620 C C . ALA A 1 82 ? 8.276 2.590 -7.443 1.00 80.25 82 ALA A C 1
ATOM 622 O O . ALA A 1 82 ? 9.014 2.453 -8.419 1.00 80.25 82 ALA A O 1
ATOM 623 N N . ARG A 1 83 ? 8.017 3.799 -6.926 1.00 82.62 83 ARG A N 1
ATOM 624 C CA . ARG A 1 83 ? 8.555 5.047 -7.498 1.00 82.62 83 ARG A CA 1
ATOM 625 C C . ARG A 1 83 ? 10.077 5.132 -7.428 1.00 82.62 83 ARG A C 1
ATOM 627 O O . ARG A 1 83 ? 10.701 5.734 -8.302 1.00 82.62 83 ARG A O 1
ATOM 634 N N . ARG A 1 84 ? 10.683 4.596 -6.366 1.00 83.44 84 ARG A N 1
ATOM 635 C CA . ARG A 1 84 ? 12.140 4.576 -6.215 1.00 83.44 84 ARG A CA 1
ATOM 636 C C . ARG A 1 84 ? 12.782 3.670 -7.265 1.00 83.44 84 ARG A C 1
ATOM 638 O O . ARG A 1 84 ? 13.709 4.111 -7.937 1.00 83.44 84 ARG A O 1
ATOM 645 N N . LEU A 1 85 ? 12.247 2.465 -7.453 1.00 81.88 85 LEU A N 1
ATOM 646 C CA . LEU A 1 85 ? 12.717 1.519 -8.467 1.00 81.88 85 LEU A CA 1
ATOM 647 C C . LEU A 1 85 ? 12.573 2.081 -9.886 1.00 81.88 85 LEU A C 1
ATOM 649 O O . LEU A 1 85 ? 13.487 1.937 -10.693 1.00 81.88 85 LEU A O 1
ATOM 653 N N . GLU A 1 86 ? 11.467 2.768 -10.188 1.00 80.00 86 GLU A N 1
ATOM 654 C CA . GLU A 1 86 ? 11.297 3.455 -11.475 1.00 80.00 86 GLU A CA 1
ATOM 655 C C . GLU A 1 86 ? 12.391 4.508 -11.705 1.00 80.00 86 GLU A C 1
ATOM 657 O O . GLU A 1 86 ? 12.996 4.532 -12.777 1.00 80.00 86 GLU A O 1
ATOM 662 N N . ARG A 1 87 ? 12.716 5.332 -10.697 1.00 79.31 87 ARG A N 1
ATOM 663 C CA . ARG A 1 87 ? 13.816 6.305 -10.809 1.00 79.31 87 ARG A CA 1
ATOM 664 C C . ARG A 1 87 ? 15.171 5.644 -11.007 1.00 79.31 87 ARG A C 1
ATOM 666 O O . ARG A 1 87 ? 15.919 6.074 -11.878 1.00 79.31 87 ARG A O 1
ATOM 673 N N . GLU A 1 88 ? 15.493 4.620 -10.223 1.00 83.81 88 GLU A N 1
ATOM 674 C CA . GLU A 1 88 ? 16.767 3.903 -10.347 1.00 83.81 88 GLU A CA 1
ATOM 675 C C . GLU A 1 88 ? 16.903 3.257 -11.731 1.00 83.81 88 GLU A C 1
ATOM 677 O O . GLU A 1 88 ? 17.966 3.332 -12.345 1.00 83.81 88 GLU A O 1
ATOM 682 N N . ARG A 1 89 ? 15.807 2.720 -12.277 1.00 79.81 89 ARG A N 1
ATOM 683 C CA . ARG A 1 89 ? 15.767 2.170 -13.635 1.00 79.81 89 ARG A CA 1
ATOM 684 C C . ARG A 1 89 ? 16.008 3.240 -14.698 1.00 79.81 89 ARG A C 1
ATOM 686 O O . ARG A 1 89 ? 16.793 3.005 -15.609 1.00 79.81 89 ARG A O 1
ATOM 693 N N . VAL A 1 90 ? 15.375 4.409 -14.580 1.00 82.44 90 VAL A N 1
ATOM 694 C CA . VAL A 1 90 ? 15.599 5.538 -15.501 1.00 82.44 90 VAL A CA 1
ATOM 695 C C . VAL A 1 90 ? 17.055 5.999 -15.443 1.00 82.44 90 VAL A C 1
ATOM 697 O O . VAL A 1 90 ? 17.688 6.138 -16.484 1.00 82.44 90 VAL A O 1
ATOM 700 N N . VAL A 1 91 ? 17.617 6.164 -14.242 1.00 85.50 91 VAL A N 1
ATOM 701 C CA . VAL A 1 91 ? 19.027 6.547 -14.059 1.00 85.50 91 VAL A CA 1
ATOM 702 C C . VAL A 1 91 ? 19.966 5.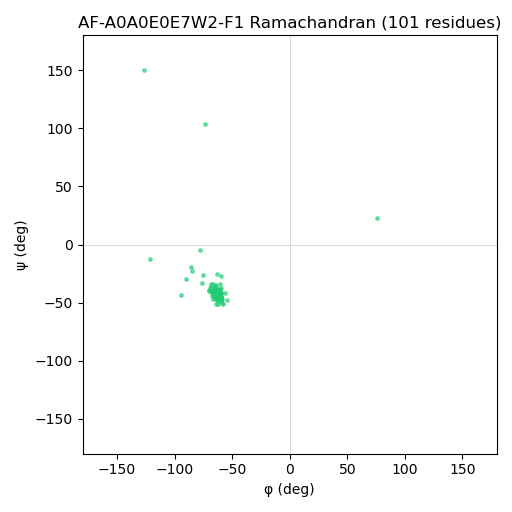508 -14.673 1.00 85.50 91 VAL A C 1
ATOM 704 O O . VAL A 1 91 ? 20.933 5.876 -15.338 1.00 85.50 91 VAL A O 1
ATOM 707 N N . TRP A 1 92 ? 19.681 4.218 -14.487 1.00 87.31 92 TRP A N 1
ATOM 708 C CA . TRP A 1 92 ? 20.471 3.142 -15.080 1.00 87.31 92 TRP A CA 1
ATOM 709 C C . TRP A 1 92 ? 20.417 3.165 -16.610 1.00 87.31 92 TRP A C 1
ATOM 711 O O . TRP A 1 92 ? 21.464 3.070 -17.243 1.00 87.31 92 TRP A O 1
ATOM 721 N N . ILE A 1 93 ? 19.232 3.352 -17.205 1.00 86.81 93 ILE A N 1
ATOM 722 C CA . ILE A 1 93 ? 19.066 3.451 -18.665 1.00 86.81 93 ILE A CA 1
ATOM 723 C C . ILE A 1 93 ? 19.843 4.650 -19.216 1.00 86.81 93 ILE A C 1
ATOM 725 O O . ILE A 1 93 ? 20.572 4.497 -20.190 1.00 86.81 93 ILE A O 1
ATOM 729 N N . VAL A 1 94 ? 19.729 5.821 -18.579 1.00 85.44 94 VAL A N 1
ATOM 730 C CA . VAL A 1 94 ? 20.452 7.034 -18.996 1.00 85.44 94 VAL A CA 1
ATOM 731 C C . VAL A 1 94 ? 21.964 6.828 -18.908 1.00 85.44 94 VAL A C 1
ATOM 733 O O . VAL A 1 94 ? 22.677 7.159 -19.849 1.00 85.44 94 VAL A O 1
ATOM 736 N N . ARG A 1 95 ? 22.461 6.219 -17.824 1.00 87.00 95 ARG A N 1
ATOM 737 C CA . ARG A 1 95 ? 23.885 5.875 -17.683 1.00 87.00 95 ARG A CA 1
ATOM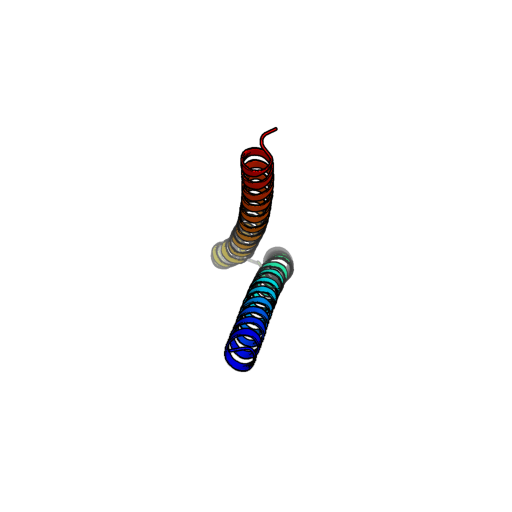 738 C C . ARG A 1 95 ? 24.351 4.932 -18.795 1.00 87.00 95 ARG A C 1
ATOM 740 O O . ARG A 1 95 ? 25.379 5.180 -19.409 1.00 87.00 95 ARG A O 1
ATOM 747 N N . LYS A 1 96 ? 23.584 3.875 -19.067 1.00 86.81 96 LYS A N 1
ATOM 748 C CA . LYS A 1 96 ? 23.863 2.912 -20.141 1.00 86.81 96 LYS A CA 1
ATOM 749 C C . LYS A 1 96 ? 23.885 3.571 -21.520 1.00 86.81 96 LYS A C 1
ATOM 751 O O . LYS A 1 96 ? 24.698 3.186 -22.347 1.00 86.81 96 LYS A O 1
ATOM 756 N N . ALA A 1 97 ? 22.986 4.521 -21.773 1.00 83.19 97 ALA A N 1
ATOM 757 C CA . ALA A 1 97 ? 22.942 5.258 -23.032 1.00 83.19 97 ALA A CA 1
ATOM 758 C C . ALA A 1 97 ? 24.198 6.124 -23.218 1.00 83.19 97 ALA A C 1
ATOM 760 O O . ALA A 1 97 ? 24.813 6.064 -24.277 1.00 83.19 97 ALA A O 1
ATOM 761 N N . LEU A 1 98 ? 24.628 6.828 -22.165 1.00 82.44 98 LEU A N 1
ATOM 762 C CA . LEU A 1 98 ? 25.861 7.624 -22.174 1.00 82.44 98 LEU A CA 1
ATOM 763 C C . LEU A 1 98 ? 27.111 6.761 -22.431 1.00 82.44 98 LEU A C 1
ATOM 765 O O . LEU A 1 98 ? 27.924 7.114 -23.278 1.00 82.44 98 LEU A O 1
ATOM 769 N N . GLU A 1 99 ? 27.213 5.584 -21.799 1.00 82.56 99 GLU A N 1
ATOM 770 C CA .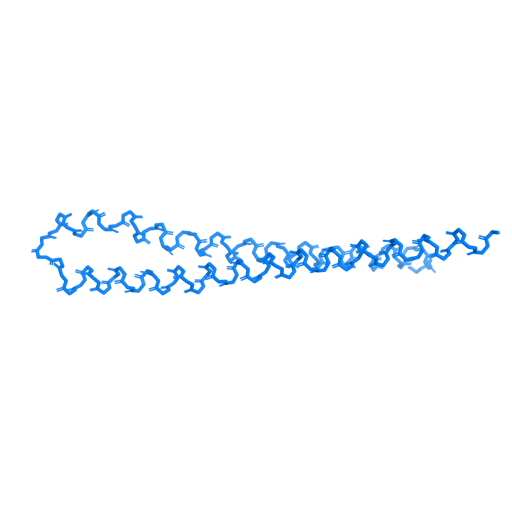 GLU A 1 99 ? 28.316 4.632 -22.040 1.00 82.56 99 GLU A CA 1
ATOM 771 C C . GLU A 1 99 ? 28.389 4.146 -23.501 1.00 82.56 99 GLU A C 1
ATOM 773 O O . GLU A 1 99 ? 29.476 3.883 -24.012 1.00 82.56 99 GLU A O 1
ATOM 778 N N . ILE A 1 100 ? 27.244 4.000 -24.179 1.00 80.12 100 ILE A N 1
ATOM 779 C CA . ILE A 1 100 ? 27.179 3.560 -25.584 1.00 80.12 100 ILE A CA 1
ATOM 780 C C . ILE A 1 100 ? 27.570 4.698 -26.537 1.00 80.12 100 ILE A C 1
ATOM 782 O O . ILE A 1 100 ? 28.174 4.440 -27.577 1.00 80.12 100 ILE A O 1
ATOM 786 N N . GLU A 1 101 ? 27.249 5.944 -26.185 1.00 76.50 101 GLU A N 1
ATOM 787 C CA . GLU A 1 101 ? 27.591 7.135 -26.973 1.00 76.50 101 GLU A CA 1
ATOM 788 C C . GLU A 1 101 ? 29.062 7.573 -26.818 1.00 76.50 101 GLU A C 1
ATOM 790 O O . GLU A 1 101 ? 29.515 8.449 -27.552 1.00 76.50 101 GLU A O 1
ATOM 795 N N . GLY A 1 102 ? 29.839 6.926 -25.938 1.00 63.53 102 GLY A N 1
ATOM 796 C CA . GLY A 1 102 ? 31.284 7.152 -25.804 1.00 63.53 102 GLY A CA 1
ATOM 797 C C . GLY A 1 102 ? 31.668 8.450 -25.083 1.00 63.53 102 GLY A C 1
ATOM 798 O O . GLY A 1 102 ? 32.777 8.947 -25.289 1.00 63.53 102 GLY A O 1
ATOM 799 N N . LEU A 1 103 ? 30.756 8.987 -24.265 1.00 55.56 103 LEU A N 1
ATOM 800 C CA . LEU A 1 103 ? 30.959 10.104 -23.330 1.00 55.56 103 LEU A CA 1
ATOM 801 C C . LEU A 1 103 ? 31.222 9.582 -21.912 1.00 55.56 103 LEU A C 1
ATOM 803 O O . LEU A 1 103 ? 32.087 10.177 -21.232 1.00 55.56 103 LEU A O 1
#

Radius of gyration: 23.31 Å; Cα contacts (8 Å, |Δi|>4): 40; chains: 1; bounding box: 51×20×73 Å